Protein AF-A0A7V9IQR6-F1 (afdb_monomer)

Mean predicted aligned error: 4.49 Å

Sequence (53 aa):
GLGGALVVVDAPAAIKAAVDVWGPVPAIELMRVVKDQFDPEHRLSPGRFVGGI

pLDDT: mean 89.46, std 6.42, range [62.34, 97.31]

Solvent-accessible surface area (backbone atoms only — not comparable to full-atom values): 3707 Å² total; per-residue (Å²): 129,94,81,80,86,86,83,82,91,78,73,59,68,74,55,56,74,72,47,78,84,69,64,91,67,95,55,58,70,61,51,48,54,54,44,47,76,78,39,71,83,58,73,76,61,68,55,70,42,72,98,51,75

Structure (mmCIF, N/CA/C/O backbone):
data_AF-A0A7V9IQR6-F1
#
_entry.id   AF-A0A7V9IQR6-F1
#
loop_
_atom_site.group_PDB
_atom_site.id
_atom_site.type_symbol
_atom_site.label_atom_id
_atom_site.label_alt_id
_atom_site.label_comp_id
_atom_site.label_asym_id
_atom_site.label_entity_id
_atom_site.label_seq_id
_atom_site.pdbx_PDB_ins_code
_atom_site.Cartn_x
_atom_site.Cartn_y
_atom_site.Cartn_z
_atom_site.occupancy
_atom_site.B_iso_or_equiv
_atom_site.auth_seq_id
_atom_site.auth_comp_id
_atom_site.auth_asym_id
_atom_site.auth_atom_id
_atom_site.pdbx_PDB_model_num
ATOM 1 N N . GLY A 1 1 ? 15.434 -14.786 13.699 1.00 62.34 1 GLY A N 1
ATOM 2 C CA . GLY A 1 1 ? 16.228 -13.696 13.088 1.00 62.34 1 GLY A CA 1
ATOM 3 C C . GLY A 1 1 ? 15.884 -12.377 13.758 1.00 62.34 1 GLY A C 1
ATOM 4 O O . GLY A 1 1 ? 14.841 -12.309 14.390 1.00 62.34 1 GLY A O 1
ATOM 5 N N . LEU A 1 2 ? 16.733 -11.355 13.628 1.00 71.75 2 LEU A N 1
ATOM 6 C CA . LEU A 1 2 ? 16.690 -10.066 14.355 1.00 71.75 2 LEU A CA 1
ATOM 7 C C . LEU A 1 2 ? 15.508 -9.117 14.010 1.00 71.75 2 LEU A C 1
ATOM 9 O O . LEU A 1 2 ? 15.570 -7.940 14.335 1.00 71.75 2 LEU A O 1
ATOM 13 N N . GLY A 1 3 ? 14.436 -9.592 13.364 1.00 82.81 3 GLY A N 1
ATOM 14 C CA . GLY A 1 3 ? 13.201 -8.809 13.176 1.00 82.81 3 GLY A CA 1
ATOM 15 C C . GLY A 1 3 ? 13.290 -7.581 12.253 1.00 82.81 3 GLY A C 1
ATOM 16 O O . GLY A 1 3 ? 12.531 -6.638 12.442 1.00 82.81 3 GLY A O 1
ATOM 17 N N . GLY A 1 4 ? 14.198 -7.562 11.273 1.00 86.94 4 GLY A N 1
ATOM 18 C CA . GLY A 1 4 ? 14.317 -6.462 10.306 1.00 86.94 4 GLY A CA 1
ATOM 19 C C . GLY A 1 4 ? 13.413 -6.617 9.077 1.00 86.94 4 GLY A C 1
ATOM 20 O O . GLY A 1 4 ? 13.070 -7.734 8.692 1.00 86.94 4 GLY A O 1
ATOM 21 N N . ALA A 1 5 ? 13.085 -5.494 8.434 1.00 87.06 5 ALA A N 1
ATOM 22 C CA . ALA A 1 5 ? 12.402 -5.450 7.142 1.00 87.06 5 ALA A CA 1
ATOM 23 C C . ALA A 1 5 ? 13.271 -4.733 6.095 1.00 87.06 5 ALA A C 1
ATOM 25 O O . ALA A 1 5 ? 13.935 -3.744 6.406 1.00 87.06 5 ALA A O 1
ATOM 26 N N . LEU A 1 6 ? 13.244 -5.227 4.856 1.00 90.06 6 LEU A N 1
ATOM 27 C CA . LEU A 1 6 ? 13.794 -4.562 3.674 1.00 90.06 6 LEU A CA 1
ATOM 28 C C . LEU A 1 6 ? 12.623 -4.179 2.772 1.00 90.06 6 LEU A C 1
ATOM 30 O O . LEU A 1 6 ? 11.806 -5.033 2.439 1.00 90.06 6 LEU A O 1
ATOM 34 N N . VAL A 1 7 ? 12.564 -2.916 2.358 1.00 90.75 7 VAL A N 1
ATOM 35 C CA . VAL A 1 7 ? 11.536 -2.417 1.441 1.00 90.75 7 VAL A CA 1
ATOM 36 C C . VAL A 1 7 ? 12.208 -1.938 0.164 1.00 90.75 7 VAL A C 1
ATOM 38 O O . VAL A 1 7 ? 13.127 -1.120 0.204 1.00 90.75 7 VAL A O 1
ATOM 41 N N . VAL A 1 8 ? 11.734 -2.443 -0.972 1.00 92.69 8 VAL A N 1
ATOM 42 C CA . VAL A 1 8 ? 12.109 -1.946 -2.297 1.00 92.69 8 VAL A CA 1
ATOM 43 C C . VAL A 1 8 ? 11.102 -0.869 -2.685 1.00 92.69 8 VAL A C 1
ATOM 45 O O . VAL A 1 8 ? 9.917 -1.155 -2.825 1.00 92.69 8 VAL A O 1
ATOM 48 N N . VAL A 1 9 ? 11.562 0.374 -2.821 1.00 94.25 9 VAL A N 1
ATOM 49 C CA . VAL A 1 9 ? 10.675 1.531 -3.051 1.00 94.25 9 VAL A CA 1
ATOM 50 C C . VAL A 1 9 ? 10.270 1.664 -4.523 1.00 94.25 9 VAL A C 1
ATOM 52 O O . VAL A 1 9 ? 9.195 2.178 -4.820 1.00 94.25 9 VAL A O 1
ATOM 55 N N . ASP A 1 10 ? 11.096 1.170 -5.447 1.00 94.31 10 ASP A N 1
ATOM 56 C CA . ASP A 1 10 ? 10.757 1.105 -6.866 1.00 94.31 10 ASP A CA 1
ATOM 57 C C . ASP A 1 10 ? 11.383 -0.116 -7.546 1.00 94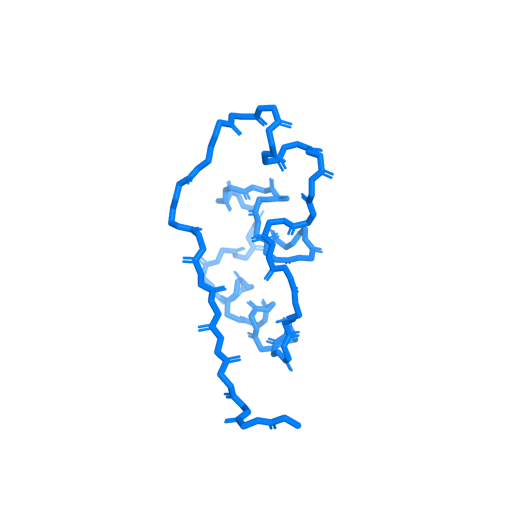.31 10 ASP A C 1
ATOM 59 O O . ASP A 1 10 ? 12.453 -0.596 -7.171 1.00 94.31 10 ASP A O 1
ATOM 63 N N . ALA A 1 11 ? 10.684 -0.614 -8.560 1.00 94.81 11 ALA A N 1
ATOM 64 C CA . ALA A 1 11 ? 11.090 -1.738 -9.383 1.00 94.81 11 ALA A CA 1
ATOM 65 C C . ALA A 1 11 ? 10.475 -1.606 -10.787 1.00 94.81 11 ALA A C 1
ATOM 67 O O . ALA A 1 11 ? 9.373 -1.059 -10.929 1.00 94.81 11 ALA A O 1
ATOM 68 N N . PRO A 1 12 ? 11.115 -2.156 -11.835 1.00 97.31 12 PRO A N 1
ATOM 69 C CA . PRO A 1 12 ? 10.518 -2.233 -13.165 1.00 97.31 12 PRO A CA 1
ATOM 70 C C . PRO A 1 12 ? 9.147 -2.927 -13.150 1.00 97.31 12 PRO A C 1
ATOM 72 O O . PRO A 1 12 ? 8.901 -3.833 -12.353 1.00 97.31 12 PRO A O 1
ATOM 75 N N . ALA A 1 13 ? 8.252 -2.547 -14.068 1.00 94.50 13 ALA A N 1
ATOM 76 C CA . ALA A 1 13 ? 6.897 -3.106 -14.143 1.00 94.50 13 ALA A CA 1
ATOM 77 C C . ALA A 1 13 ? 6.881 -4.641 -14.277 1.00 94.50 13 ALA A C 1
ATOM 79 O O . ALA A 1 13 ? 6.072 -5.301 -13.632 1.00 94.50 13 ALA A O 1
ATOM 80 N N . ALA A 1 14 ? 7.818 -5.204 -15.046 1.00 96.69 14 ALA A N 1
ATOM 81 C CA . ALA A 1 14 ? 7.961 -6.650 -15.207 1.00 96.69 14 ALA A CA 1
ATOM 82 C C . ALA A 1 14 ? 8.237 -7.375 -13.877 1.00 96.69 14 ALA A C 1
ATOM 84 O O . ALA A 1 14 ? 7.757 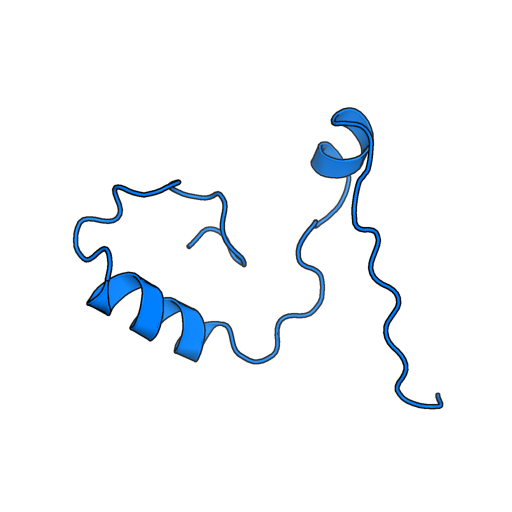-8.484 -13.677 1.00 96.69 14 ALA A O 1
ATOM 85 N N . 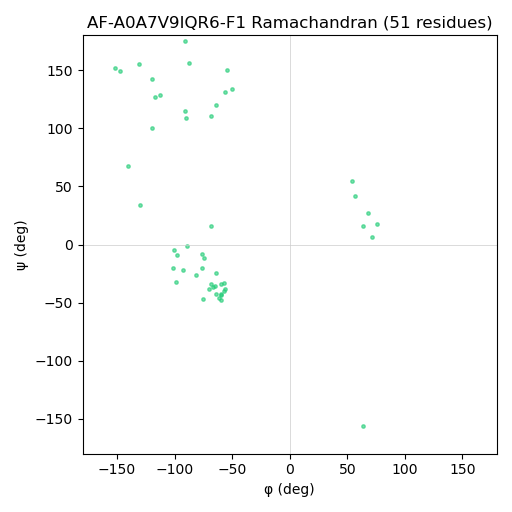ILE A 1 15 ? 8.962 -6.737 -12.952 1.00 95.19 15 ILE A N 1
ATOM 86 C CA . ILE A 1 15 ? 9.228 -7.296 -11.622 1.00 95.19 15 ILE A CA 1
ATOM 87 C C . ILE A 1 15 ? 7.982 -7.190 -10.748 1.00 95.19 15 ILE A C 1
ATOM 89 O O . ILE A 1 15 ? 7.580 -8.182 -10.153 1.00 95.19 15 ILE A O 1
ATOM 93 N N . LYS A 1 16 ? 7.325 -6.022 -10.731 1.00 92.31 16 LYS A N 1
ATOM 94 C CA . LYS A 1 16 ? 6.075 -5.805 -9.979 1.00 92.31 16 LYS A CA 1
ATOM 95 C C . LYS A 1 16 ? 4.968 -6.789 -10.378 1.00 92.31 16 LYS A C 1
ATOM 97 O O . LYS A 1 16 ? 4.182 -7.180 -9.531 1.00 92.31 16 LYS A O 1
ATOM 102 N N . ALA A 1 17 ? 4.918 -7.200 -11.645 1.00 91.44 17 ALA A N 1
ATOM 103 C CA . ALA A 1 17 ? 3.958 -8.190 -12.134 1.00 91.44 17 ALA A CA 1
ATOM 104 C C . ALA A 1 17 ? 4.306 -9.642 -11.752 1.00 91.44 17 ALA A C 1
ATOM 106 O O . ALA A 1 17 ? 3.437 -10.508 -11.801 1.00 91.44 17 ALA A O 1
ATOM 107 N N . ALA A 1 18 ? 5.566 -9.921 -11.408 1.00 94.06 18 ALA A N 1
ATOM 108 C CA . ALA A 1 18 ? 6.065 -11.268 -11.137 1.00 94.06 18 ALA A CA 1
ATOM 109 C C . ALA A 1 18 ? 6.111 -11.622 -9.640 1.00 94.06 18 ALA A C 1
ATOM 111 O O . ALA A 1 18 ? 6.380 -12.773 -9.299 1.00 94.06 18 ALA A O 1
ATOM 112 N N . VAL A 1 19 ? 5.881 -10.654 -8.748 1.00 90.88 19 VAL 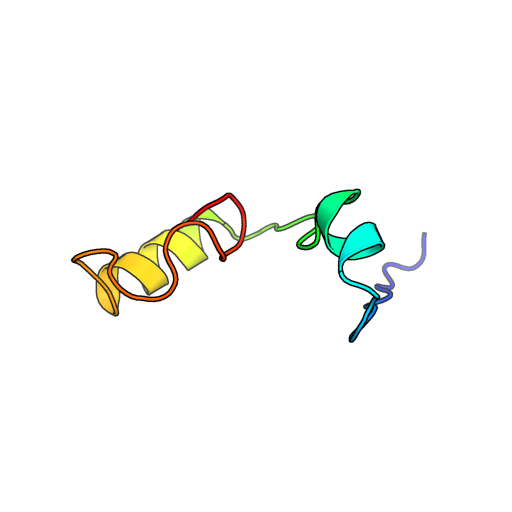A N 1
ATOM 113 C CA . VAL A 1 19 ? 5.951 -10.837 -7.291 1.00 90.88 19 VAL A CA 1
ATOM 114 C C . VAL A 1 19 ? 4.712 -10.268 -6.610 1.00 90.88 19 VAL A C 1
ATOM 116 O O . VAL A 1 19 ? 4.085 -9.343 -7.121 1.00 90.88 19 VAL A O 1
ATOM 119 N N . ASP A 1 20 ? 4.388 -10.778 -5.422 1.00 88.62 20 ASP A N 1
ATOM 120 C CA . ASP A 1 20 ? 3.480 -10.069 -4.521 1.00 88.62 20 ASP A CA 1
ATOM 121 C C . ASP A 1 20 ? 4.175 -8.799 -4.007 1.00 88.62 20 ASP A C 1
ATOM 123 O O . ASP A 1 20 ? 5.151 -8.865 -3.257 1.00 88.62 20 ASP A O 1
ATOM 127 N N . VAL A 1 21 ? 3.685 -7.638 -4.445 1.00 89.88 21 VAL A N 1
ATOM 128 C CA . VAL A 1 21 ? 4.265 -6.325 -4.123 1.00 89.88 21 VAL A CA 1
ATOM 129 C C . VAL A 1 21 ? 3.987 -5.864 -2.691 1.00 89.88 21 VAL A C 1
ATOM 131 O O . VAL A 1 21 ? 4.599 -4.893 -2.248 1.00 89.88 21 VAL A O 1
ATOM 134 N N . TRP A 1 22 ? 3.083 -6.530 -1.968 1.00 87.75 22 TRP A N 1
ATOM 135 C CA . TRP A 1 22 ? 2.706 -6.157 -0.602 1.00 87.75 22 TRP A CA 1
ATOM 136 C C . TRP A 1 22 ? 3.421 -6.991 0.461 1.00 87.75 22 TRP A C 1
ATOM 138 O O . TRP A 1 22 ? 3.727 -6.476 1.537 1.00 87.75 22 TRP A O 1
ATOM 148 N N . GLY A 1 23 ? 3.725 -8.255 0.157 1.00 86.88 23 GLY A N 1
ATOM 149 C CA . GLY A 1 23 ? 4.366 -9.167 1.098 1.00 86.88 23 GLY A CA 1
ATOM 150 C C . GLY A 1 23 ? 3.490 -9.459 2.328 1.00 86.88 23 GLY A C 1
ATOM 151 O O . GLY A 1 23 ? 2.265 -9.352 2.272 1.00 86.88 23 GLY A O 1
ATOM 152 N N . PRO A 1 24 ? 4.084 -9.859 3.468 1.00 86.62 24 PRO A N 1
ATOM 153 C CA . PRO A 1 24 ? 3.324 -10.167 4.676 1.00 86.62 24 PRO A CA 1
ATOM 154 C C . PRO A 1 24 ? 2.602 -8.937 5.233 1.00 86.62 24 PRO A C 1
ATOM 156 O O . PRO A 1 24 ? 3.242 -7.971 5.651 1.00 86.62 24 PRO A O 1
ATOM 159 N N . VAL A 1 25 ? 1.270 -9.001 5.319 1.00 85.19 25 VAL A N 1
ATOM 160 C CA . VAL A 1 25 ? 0.458 -7.901 5.852 1.00 85.19 25 VAL A CA 1
ATOM 161 C C . VAL A 1 25 ? -0.343 -8.329 7.087 1.00 85.19 25 VAL A C 1
ATOM 163 O O . VAL A 1 25 ? -1.404 -8.938 6.960 1.00 85.19 25 VAL A O 1
ATOM 166 N N . PRO A 1 26 ? 0.121 -7.987 8.303 1.00 82.50 26 PRO A N 1
ATOM 167 C CA . PRO A 1 26 ? -0.473 -8.482 9.547 1.00 82.50 26 PRO A CA 1
ATOM 168 C C . PRO A 1 26 ? -1.805 -7.815 9.935 1.00 82.50 26 PRO A C 1
ATOM 170 O O . PRO A 1 26 ? -2.442 -8.260 10.884 1.00 82.50 26 PRO A O 1
ATOM 173 N N . ALA A 1 27 ? -2.237 -6.757 9.237 1.00 88.75 27 ALA A N 1
ATOM 174 C CA . ALA A 1 27 ? -3.386 -5.927 9.626 1.00 88.75 27 ALA A CA 1
ATOM 175 C C . ALA A 1 27 ? -4.409 -5.703 8.491 1.00 88.75 27 ALA A C 1
ATOM 177 O O . ALA A 1 27 ? -5.010 -4.633 8.395 1.00 88.75 27 ALA A O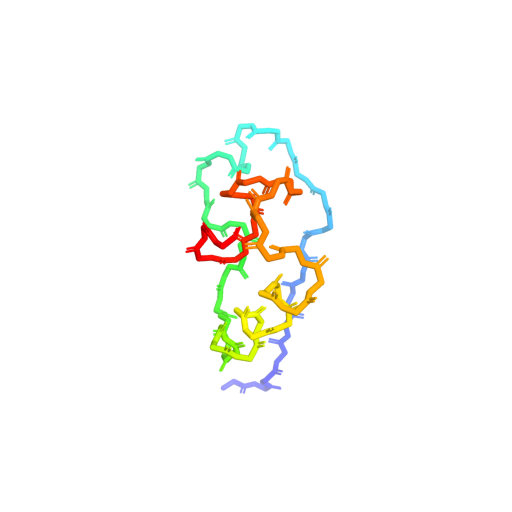 1
ATOM 178 N N . ILE A 1 28 ? -4.604 -6.696 7.615 1.00 89.31 28 ILE A N 1
ATOM 179 C CA . ILE A 1 28 ? -5.497 -6.585 6.446 1.00 89.31 28 ILE A CA 1
ATOM 180 C C . ILE A 1 28 ? -6.945 -6.221 6.811 1.00 89.31 28 ILE A C 1
ATOM 182 O O . ILE A 1 28 ? -7.543 -5.372 6.156 1.00 89.31 28 ILE A O 1
ATOM 186 N N . GLU A 1 29 ? -7.489 -6.785 7.892 1.00 91.44 29 GLU A N 1
ATOM 187 C CA . GLU A 1 29 ? -8.868 -6.492 8.308 1.00 91.44 29 GLU A CA 1
A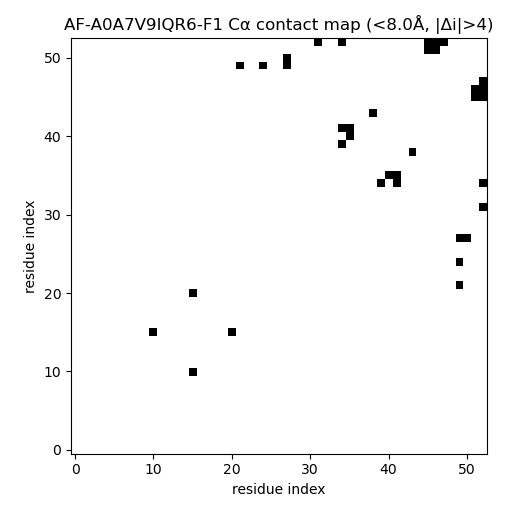TOM 188 C C . GLU A 1 29 ? -9.037 -5.038 8.772 1.00 91.44 29 GLU A C 1
ATOM 190 O O . GLU A 1 29 ? -10.034 -4.399 8.448 1.00 91.44 29 GLU A O 1
ATOM 195 N N . LEU A 1 30 ? -8.036 -4.466 9.454 1.00 93.31 30 LEU A N 1
ATOM 196 C CA . LEU A 1 30 ? -8.056 -3.044 9.810 1.00 93.31 30 LEU A CA 1
ATOM 197 C C . LEU A 1 30 ? -8.026 -2.161 8.555 1.00 93.31 30 LEU A C 1
ATOM 199 O O . LEU A 1 30 ? -8.762 -1.180 8.473 1.00 93.31 30 LEU A O 1
ATOM 203 N N . MET A 1 31 ? -7.202 -2.514 7.565 1.00 92.12 31 MET A N 1
ATOM 204 C CA . MET A 1 31 ? -7.121 -1.759 6.312 1.00 92.12 31 MET A CA 1
ATOM 205 C C . MET A 1 31 ? -8.417 -1.805 5.504 1.00 92.12 31 MET A C 1
ATOM 207 O O . MET A 1 31 ? -8.784 -0.784 4.927 1.00 92.12 31 MET A O 1
ATOM 211 N N . ARG A 1 32 ? -9.148 -2.928 5.517 1.00 91.94 32 ARG A N 1
ATOM 212 C CA . ARG A 1 32 ? -10.495 -3.006 4.928 1.00 91.94 32 ARG A CA 1
ATOM 213 C C . ARG A 1 32 ? -11.460 -2.025 5.578 1.00 91.94 32 ARG A C 1
ATOM 215 O O . ARG A 1 32 ? -12.089 -1.252 4.870 1.00 91.94 32 ARG A O 1
ATOM 222 N N . VAL A 1 33 ? -11.504 -1.978 6.911 1.00 95.19 33 VAL A N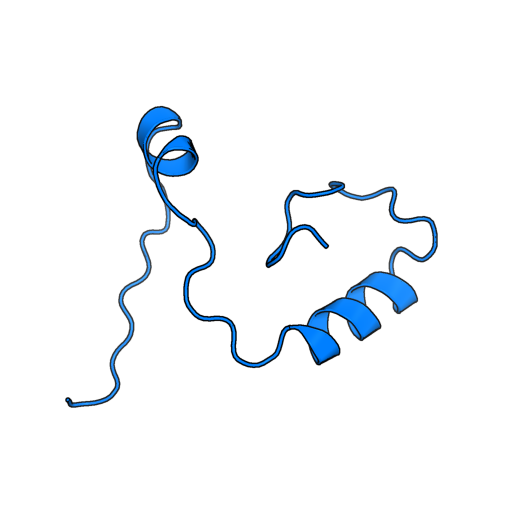 1
ATOM 223 C CA . VAL A 1 33 ? -12.377 -1.037 7.634 1.00 95.19 33 VAL A CA 1
ATOM 224 C C . VAL A 1 33 ? -12.050 0.413 7.273 1.00 95.19 33 VAL A C 1
ATOM 226 O O . VAL A 1 33 ? -12.955 1.205 7.025 1.00 95.19 33 VAL A O 1
ATOM 229 N N . VAL A 1 34 ? -10.763 0.764 7.199 1.00 94.25 34 VAL A N 1
ATOM 230 C CA . VAL A 1 34 ? -10.341 2.105 6.763 1.00 94.25 34 VAL A CA 1
ATOM 231 C C . VAL A 1 34 ? -10.794 2.369 5.322 1.00 94.25 34 VAL A C 1
ATOM 233 O O . VAL A 1 34 ? -11.367 3.420 5.043 1.00 94.25 34 VAL A O 1
ATOM 236 N N . LYS A 1 35 ? -10.590 1.416 4.407 1.00 93.38 35 LYS A N 1
ATOM 237 C CA . LYS A 1 35 ? -11.005 1.534 3.004 1.00 93.38 35 LYS A CA 1
ATOM 238 C C . LYS A 1 35 ? -12.518 1.732 2.863 1.00 93.38 35 LYS A C 1
ATOM 240 O O . LYS A 1 35 ? -12.928 2.603 2.103 1.00 93.38 35 LYS A O 1
ATOM 245 N N . ASP A 1 36 ? -13.324 1.003 3.629 1.00 94.94 36 ASP A N 1
ATOM 246 C CA . ASP A 1 36 ? -14.787 1.108 3.610 1.00 94.94 36 ASP A CA 1
ATOM 247 C C . ASP A 1 36 ? -15.293 2.442 4.177 1.00 94.94 36 ASP A C 1
ATOM 249 O O . ASP A 1 36 ? -16.285 2.983 3.696 1.00 94.94 36 ASP A O 1
ATOM 253 N N . GLN A 1 37 ? -14.607 3.008 5.177 1.00 97.25 37 GLN A N 1
ATOM 254 C CA . GLN A 1 37 ? -14.977 4.306 5.751 1.00 97.25 37 GLN A CA 1
ATOM 255 C C . GLN A 1 37 ? -14.720 5.475 4.794 1.00 97.25 37 GLN A C 1
ATOM 257 O O . GLN A 1 37 ? -15.509 6.419 4.756 1.00 97.25 37 GLN A O 1
ATOM 262 N N . PHE A 1 38 ? -13.615 5.431 4.044 1.00 95.69 38 PHE A N 1
ATOM 263 C CA . PHE A 1 38 ? -13.179 6.552 3.203 1.00 95.69 38 PHE A CA 1
ATOM 264 C C . PHE A 1 38 ? -13.507 6.392 1.712 1.00 95.69 38 PHE A C 1
ATOM 266 O O . PHE A 1 38 ? -13.552 7.391 0.997 1.00 95.69 38 PHE A O 1
ATOM 273 N N . ASP A 1 39 ? -13.752 5.173 1.233 1.00 95.19 39 ASP A N 1
ATOM 274 C CA . ASP A 1 39 ? -14.183 4.881 -0.139 1.00 95.19 39 ASP A CA 1
ATOM 275 C C . ASP A 1 39 ? -15.248 3.766 -0.141 1.00 95.19 39 ASP A C 1
ATOM 277 O O . ASP A 1 39 ? -14.988 2.654 -0.615 1.00 95.19 39 ASP A O 1
ATOM 281 N N . PRO A 1 40 ? -16.450 4.054 0.396 1.00 95.06 40 PRO A N 1
ATOM 282 C CA . PRO A 1 40 ? -17.520 3.069 0.575 1.00 95.06 4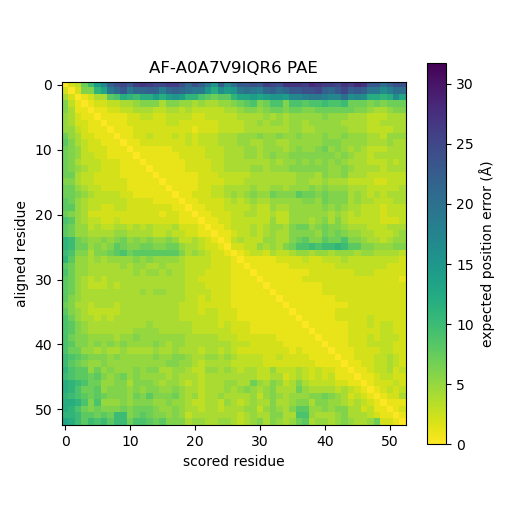0 PRO A CA 1
ATOM 283 C C . PRO A 1 40 ? -18.050 2.492 -0.743 1.00 95.06 40 PRO A C 1
ATOM 285 O O . PRO A 1 40 ? -18.570 1.382 -0.767 1.00 95.06 40 PRO A O 1
ATOM 288 N N . GLU A 1 41 ? -17.905 3.222 -1.852 1.00 95.38 41 GLU A N 1
ATOM 289 C CA . GLU A 1 41 ? -18.286 2.759 -3.195 1.00 95.38 41 GLU A CA 1
ATOM 290 C C . GLU A 1 41 ? -17.152 2.015 -3.919 1.00 95.38 41 GLU A C 1
ATOM 292 O O . GLU A 1 41 ? -17.337 1.563 -5.048 1.00 95.38 41 GLU A O 1
ATOM 297 N N . HIS A 1 42 ? -15.977 1.893 -3.295 1.00 90.88 42 HIS A N 1
ATOM 298 C CA . HIS A 1 42 ? -14.810 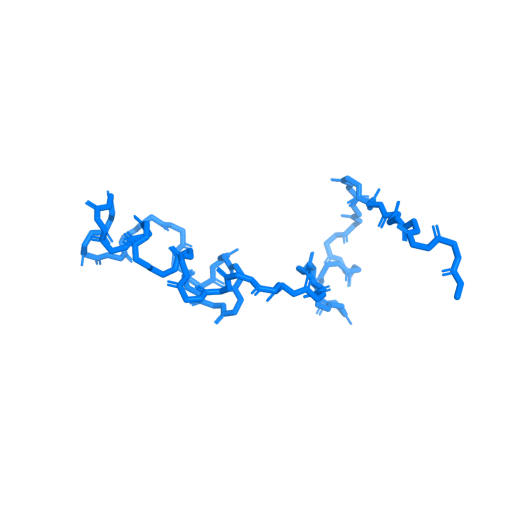1.187 -3.829 1.00 90.88 42 HIS A CA 1
ATOM 299 C C . HIS A 1 42 ? -14.333 1.704 -5.197 1.00 90.88 42 HIS A C 1
ATOM 301 O O . HIS A 1 42 ? -13.959 0.942 -6.090 1.00 90.88 42 HIS A O 1
ATOM 307 N N . ARG A 1 43 ? -14.327 3.029 -5.372 1.00 93.81 43 ARG A N 1
ATOM 308 C CA . ARG A 1 43 ? -14.005 3.693 -6.647 1.00 93.81 43 ARG A CA 1
ATOM 309 C C . ARG A 1 43 ? -12.538 4.077 -6.782 1.00 93.81 43 ARG A C 1
ATOM 311 O O . ARG A 1 43 ? -12.056 4.283 -7.898 1.00 93.81 43 ARG A O 1
ATOM 318 N N . LEU A 1 44 ? -11.820 4.204 -5.672 1.00 91.88 44 LEU A N 1
ATOM 319 C CA . LEU A 1 44 ? -10.439 4.663 -5.656 1.00 91.88 44 LEU A CA 1
ATOM 320 C C . LEU A 1 44 ? -9.479 3.480 -5.775 1.00 91.88 44 LEU A C 1
ATOM 322 O O . LEU A 1 44 ? -9.265 2.731 -4.829 1.00 91.88 44 LEU A O 1
ATOM 326 N N . SER A 1 45 ? -8.832 3.378 -6.940 1.00 88.69 45 SER A N 1
ATOM 327 C CA . SER A 1 45 ? -7.779 2.389 -7.232 1.00 88.69 45 SER A CA 1
ATOM 328 C C . SER A 1 45 ? -8.191 0.928 -6.966 1.00 88.69 45 SER A C 1
ATOM 330 O O . SER A 1 45 ? -7.480 0.224 -6.248 1.00 88.69 45 SER A O 1
ATOM 332 N N . PRO A 1 46 ? -9.301 0.455 -7.564 1.00 86.06 46 PRO A N 1
ATOM 333 C CA . PRO A 1 46 ? -9.840 -0.878 -7.303 1.00 86.06 46 PRO A CA 1
ATOM 334 C C . PRO A 1 46 ? -8.806 -1.976 -7.574 1.00 86.06 46 PRO A C 1
ATOM 336 O O . PRO A 1 46 ? -8.145 -1.977 -8.619 1.00 86.06 46 PRO A O 1
ATOM 339 N N . GLY A 1 47 ? -8.657 -2.899 -6.621 1.00 84.00 47 GLY A N 1
ATOM 340 C CA . GLY A 1 47 ? -7.775 -4.064 -6.728 1.00 84.00 47 GLY A CA 1
ATOM 341 C C . GLY A 1 47 ? -6.279 -3.750 -6.667 1.00 84.00 47 GLY A C 1
ATOM 342 O O . GLY A 1 47 ? -5.462 -4.639 -6.903 1.00 84.00 47 GLY A O 1
ATOM 343 N N . ARG A 1 48 ? -5.893 -2.496 -6.387 1.00 82.56 48 ARG A N 1
ATOM 344 C CA . ARG A 1 48 ? -4.484 -2.076 -6.319 1.00 82.56 48 ARG A CA 1
ATOM 345 C C . ARG A 1 48 ? -3.943 -1.980 -4.898 1.00 82.56 48 ARG A C 1
ATOM 347 O O . ARG A 1 48 ? -2.747 -1.736 -4.774 1.00 82.56 48 ARG A O 1
ATOM 354 N N . PHE A 1 49 ? -4.756 -2.169 -3.858 1.00 82.50 49 PHE A N 1
ATOM 355 C CA . PHE A 1 49 ? -4.276 -2.245 -2.477 1.00 82.50 49 PHE A CA 1
ATOM 356 C C . PHE A 1 49 ? -3.947 -3.683 -2.049 1.00 82.50 49 PHE A C 1
ATOM 358 O O . PHE A 1 49 ? -4.131 -4.647 -2.798 1.00 82.50 49 PHE A O 1
ATOM 365 N N . VAL A 1 50 ? -3.401 -3.820 -0.837 1.00 84.88 50 VAL A N 1
ATOM 366 C CA . VAL A 1 50 ? -3.071 -5.116 -0.234 1.00 84.88 50 VAL A CA 1
ATOM 367 C C . VAL A 1 50 ? -4.250 -6.087 -0.306 1.00 84.88 50 VAL A C 1
ATOM 369 O O . VAL A 1 50 ? -5.378 -5.744 0.026 1.00 84.88 50 VAL A O 1
ATOM 372 N N . GLY A 1 51 ? -3.993 -7.331 -0.714 1.00 80.00 51 GLY A N 1
ATOM 373 C CA . GLY A 1 51 ? -5.032 -8.363 -0.755 1.00 80.00 51 GLY A CA 1
ATOM 374 C C . GLY A 1 51 ? -6.168 -8.070 -1.743 1.00 80.00 51 GLY A C 1
ATOM 375 O O . GLY A 1 51 ? -7.218 -8.697 -1.638 1.00 80.00 51 GLY A O 1
ATOM 376 N N . GLY A 1 52 ? -5.968 -7.131 -2.678 1.00 81.88 52 GLY A N 1
ATOM 377 C CA . GLY A 1 52 ? -6.952 -6.757 -3.694 1.00 81.88 52 GLY A CA 1
ATOM 378 C C . GLY A 1 52 ? -8.104 -5.891 -3.183 1.00 81.88 52 GLY A C 1
ATOM 379 O O . GLY A 1 52 ? -9.134 -5.836 -3.855 1.00 81.88 52 GLY A O 1
ATOM 380 N N . ILE A 1 53 ? -7.949 -5.256 -2.013 1.00 83.38 53 ILE A N 1
ATOM 381 C CA . ILE A 1 53 ? -8.914 -4.273 -1.483 1.00 83.38 53 ILE A CA 1
ATOM 382 C C . ILE A 1 53 ? -8.873 -2.942 -2.254 1.00 83.38 53 ILE A C 1
ATOM 384 O O . ILE A 1 53 ? -7.982 -2.767 -3.126 1.00 83.38 53 ILE A O 1
#

Foldseek 3Di:
DPPDDDADPDDDPVVPVVDDNPPDDPCVVVVVVVCCVVPVVCPPPQLPDPPRD

Radius of gyration: 13.58 Å; Cα contacts (8 Å, |Δi|>4): 18; chains: 1; bounding box: 35×20×30 Å

Secondary structure (DSSP, 8-state):
------------HHHHTTS-SS---TTHHHHHHHHHHH-TT--SSTT-SGGG-